Protein AF-A0A7W1HUR9-F1 (afdb_monomer_lite)

Structure (mmCIF, N/CA/C/O backbone):
data_AF-A0A7W1HUR9-F1
#
_entry.id   AF-A0A7W1HUR9-F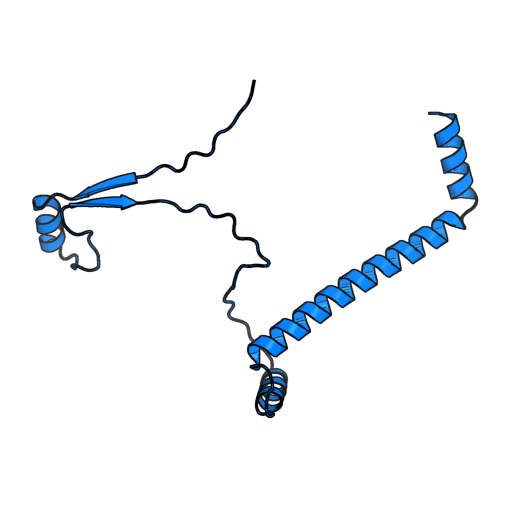1
#
loop_
_atom_site.group_PDB
_atom_site.id
_atom_site.type_symbol
_atom_site.label_atom_id
_atom_site.label_alt_id
_atom_site.label_comp_id
_atom_site.label_asym_id
_atom_site.label_entity_id
_atom_site.label_seq_id
_atom_site.pdbx_PDB_ins_code
_atom_site.Cartn_x
_atom_site.Cartn_y
_atom_site.Cartn_z
_atom_site.occupancy
_atom_site.B_iso_or_equiv
_atom_site.auth_seq_id
_atom_site.auth_comp_id
_atom_site.auth_asym_id
_atom_site.auth_atom_id
_atom_site.pdbx_PDB_model_num
ATOM 1 N N . MET A 1 1 ? 3.083 41.130 16.080 1.00 34.81 1 MET A N 1
ATOM 2 C CA . MET A 1 1 ? 2.073 40.491 15.217 1.00 34.81 1 MET A CA 1
ATOM 3 C C . MET A 1 1 ? 2.795 39.738 14.123 1.00 34.81 1 MET A C 1
ATOM 5 O O . MET A 1 1 ? 3.613 40.322 13.426 1.00 34.81 1 MET A O 1
ATOM 9 N N . ASP A 1 2 ? 2.517 38.444 14.055 1.00 40.12 2 ASP A N 1
ATOM 10 C CA . ASP A 1 2 ? 2.977 37.499 13.048 1.00 40.12 2 ASP A CA 1
ATOM 11 C C . ASP A 1 2 ? 2.634 37.921 11.615 1.00 40.12 2 ASP A C 1
ATOM 13 O O . ASP A 1 2 ? 1.552 38.456 11.363 1.00 40.12 2 ASP A O 1
ATOM 17 N N . LYS A 1 3 ? 3.488 37.530 10.662 1.00 39.31 3 LYS A N 1
ATOM 18 C CA . LYS A 1 3 ? 3.191 36.408 9.751 1.00 39.31 3 LYS A CA 1
ATOM 19 C C . L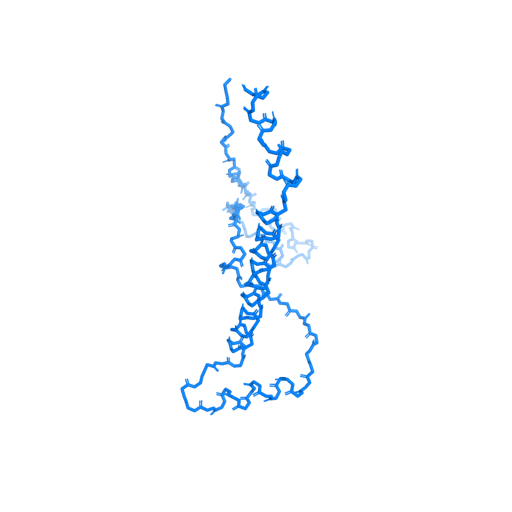YS A 1 3 ? 4.404 36.083 8.877 1.00 39.31 3 LYS A C 1
ATOM 21 O O . LYS A 1 3 ? 4.747 36.785 7.937 1.00 39.31 3 LYS A O 1
ATOM 26 N N . ASN A 1 4 ? 5.005 34.951 9.222 1.00 44.91 4 ASN A N 1
ATOM 27 C CA . ASN A 1 4 ? 5.910 34.124 8.436 1.00 44.91 4 ASN A CA 1
ATOM 28 C C . ASN A 1 4 ? 5.398 33.924 6.990 1.00 44.91 4 ASN A C 1
ATOM 30 O O . ASN A 1 4 ? 4.495 33.117 6.752 1.00 44.91 4 ASN A O 1
ATOM 34 N N . THR A 1 5 ? 5.973 34.644 6.025 1.00 38.94 5 THR A N 1
ATOM 35 C CA . THR A 1 5 ? 5.784 34.405 4.587 1.00 38.94 5 THR A CA 1
ATOM 36 C C . THR A 1 5 ? 6.975 33.631 4.030 1.00 38.94 5 THR A C 1
ATOM 38 O O . THR A 1 5 ? 8.103 34.111 3.999 1.00 38.94 5 THR A O 1
ATOM 41 N N . LYS A 1 6 ? 6.689 32.396 3.613 1.00 45.03 6 LYS A N 1
ATOM 42 C CA . LYS A 1 6 ? 7.607 31.393 3.062 1.00 45.03 6 LYS A CA 1
ATOM 43 C C . LYS A 1 6 ? 8.438 31.952 1.900 1.00 45.03 6 LYS A C 1
ATOM 45 O O . LYS A 1 6 ? 7.896 32.202 0.828 1.00 45.03 6 LYS A O 1
ATOM 50 N N . ASN A 1 7 ? 9.743 32.080 2.117 1.00 43.62 7 ASN A N 1
ATOM 51 C CA . ASN A 1 7 ? 10.708 32.564 1.135 1.00 43.62 7 ASN A CA 1
ATOM 52 C C . ASN A 1 7 ? 11.067 31.449 0.130 1.00 43.62 7 ASN A C 1
ATOM 54 O O . ASN A 1 7 ? 11.726 30.472 0.489 1.00 43.62 7 ASN A O 1
ATOM 58 N N . SER A 1 8 ? 10.609 31.549 -1.119 1.00 53.12 8 SER A N 1
ATOM 59 C CA . SER A 1 8 ? 11.170 30.779 -2.235 1.00 53.12 8 SER A CA 1
ATOM 60 C C . SER A 1 8 ? 12.357 31.560 -2.794 1.00 53.12 8 SER A C 1
ATOM 62 O O . SER A 1 8 ? 12.192 32.341 -3.725 1.00 53.12 8 SER A O 1
ATOM 64 N N . GLU A 1 9 ? 13.533 31.396 -2.191 1.00 59.44 9 GLU A N 1
ATOM 65 C CA . GLU A 1 9 ? 14.752 32.080 -2.634 1.00 59.44 9 GLU A CA 1
ATOM 66 C C . GLU A 1 9 ? 15.151 31.573 -4.027 1.00 59.44 9 GLU A C 1
ATOM 68 O O . GLU A 1 9 ? 15.645 30.452 -4.183 1.00 59.44 9 GLU A O 1
ATOM 73 N N . GLU A 1 10 ? 14.889 32.378 -5.055 1.00 62.53 10 GLU A N 1
ATOM 74 C CA . GLU A 1 10 ? 15.488 32.196 -6.374 1.00 62.53 10 GLU A CA 1
ATOM 75 C C . GLU A 1 10 ? 16.990 32.463 -6.245 1.00 62.53 10 GLU A C 1
ATOM 77 O O . GLU A 1 10 ? 17.398 33.511 -5.746 1.00 62.53 10 GLU A O 1
ATOM 82 N N . ARG A 1 11 ? 17.822 31.504 -6.659 1.00 64.81 11 ARG A N 1
ATOM 83 C CA . ARG A 1 11 ? 19.270 31.715 -6.755 1.00 64.81 11 ARG A CA 1
ATOM 84 C C . ARG A 1 11 ? 19.622 31.915 -8.218 1.00 64.81 11 ARG A C 1
ATOM 86 O O . ARG A 1 11 ? 19.390 31.018 -9.027 1.00 64.81 11 ARG A O 1
ATOM 93 N N . ILE A 1 12 ? 20.141 33.092 -8.534 1.00 74.31 12 ILE A N 1
ATOM 94 C CA . ILE A 1 12 ? 20.635 33.442 -9.863 1.00 74.31 12 ILE A CA 1
ATOM 95 C C . ILE A 1 12 ? 22.136 33.153 -9.863 1.00 74.31 12 ILE A C 1
ATOM 97 O O . ILE A 1 12 ? 22.853 33.660 -9.003 1.00 74.31 12 ILE A O 1
ATOM 101 N N . LEU A 1 13 ? 22.586 32.309 -10.787 1.00 78.94 13 LEU A N 1
ATOM 102 C CA . LEU A 1 13 ? 23.998 32.071 -11.066 1.00 78.94 13 LEU A CA 1
ATOM 103 C C . LEU A 1 13 ? 24.287 32.620 -12.457 1.00 78.94 13 LEU A C 1
ATOM 105 O O . LEU A 1 13 ? 23.710 32.152 -13.436 1.00 78.94 13 LEU A O 1
ATOM 109 N N . GLU A 1 14 ? 25.157 33.610 -12.539 1.00 80.75 14 GLU A N 1
ATOM 110 C CA . GLU A 1 14 ? 25.710 34.065 -13.807 1.00 80.75 14 GLU A CA 1
ATOM 111 C C . GLU A 1 14 ? 27.018 33.317 -14.037 1.00 80.75 14 GLU A C 1
ATOM 113 O O . GLU A 1 14 ? 27.876 33.311 -13.159 1.00 80.75 14 GLU A O 1
ATOM 118 N N . VAL A 1 15 ? 27.126 32.633 -15.176 1.00 83.69 15 VAL A N 1
ATOM 119 C CA . VAL A 1 15 ? 28.367 31.979 -15.601 1.00 83.69 15 VAL A CA 1
ATOM 120 C C . VAL A 1 15 ? 28.924 32.765 -16.772 1.00 83.69 15 VAL A C 1
ATOM 122 O O . VAL A 1 15 ? 28.270 32.886 -17.813 1.00 83.69 15 VAL A O 1
ATOM 125 N N . THR A 1 16 ? 30.122 33.308 -16.600 1.00 85.75 16 THR A N 1
ATOM 126 C CA . THR A 1 16 ? 30.822 34.036 -17.659 1.00 85.75 16 THR A CA 1
ATOM 127 C C . THR A 1 16 ? 31.506 33.072 -18.633 1.00 85.75 16 THR A C 1
ATOM 129 O O . THR A 1 16 ? 31.745 31.904 -18.324 1.00 85.75 16 THR A O 1
ATOM 132 N N . GLN A 1 17 ? 31.825 33.556 -19.838 1.00 85.38 17 GLN A N 1
ATOM 133 C CA . GLN A 1 17 ? 32.539 32.753 -20.838 1.00 85.38 17 GLN A CA 1
ATOM 134 C C . GLN A 1 17 ? 33.940 32.348 -20.349 1.00 85.38 17 GLN A C 1
ATOM 136 O O . GLN A 1 17 ? 34.362 31.218 -20.564 1.00 85.38 17 GLN A O 1
ATOM 141 N N . GLU A 1 18 ? 34.623 33.246 -19.638 1.00 85.38 18 GLU A N 1
ATOM 142 C CA . GLU A 1 18 ? 35.965 33.009 -19.094 1.00 85.38 18 GLU A CA 1
ATOM 143 C C . GLU A 1 18 ? 35.957 31.901 -18.031 1.00 85.38 18 GLU A C 1
ATOM 145 O O . GLU A 1 18 ? 36.787 30.997 -18.073 1.00 85.38 18 GLU A O 1
ATOM 150 N N . GLU A 1 19 ? 34.972 31.903 -17.127 1.00 80.62 19 GLU A N 1
ATOM 151 C CA . GLU A 1 19 ? 34.819 30.857 -16.106 1.00 80.62 19 GLU A CA 1
ATOM 152 C C . GLU A 1 19 ? 34.534 29.478 -16.714 1.00 80.62 19 GLU A C 1
ATOM 154 O O . GLU A 1 19 ? 35.010 28.463 -16.202 1.00 80.62 19 GLU A O 1
ATOM 159 N N . TYR A 1 20 ? 33.778 29.434 -17.813 1.00 85.38 20 TYR A N 1
ATOM 160 C CA . TYR A 1 20 ? 33.503 28.200 -18.546 1.00 85.38 20 TYR A CA 1
ATOM 161 C C . TYR A 1 20 ? 34.764 27.662 -19.236 1.00 85.38 20 TYR A C 1
ATOM 163 O O . TYR A 1 20 ? 35.088 26.481 -19.093 1.00 85.38 20 TYR A O 1
ATOM 171 N N . ASP A 1 21 ? 35.522 28.527 -19.915 1.00 85.19 21 ASP A N 1
ATOM 172 C CA . ASP A 1 21 ? 36.752 28.141 -20.612 1.00 85.19 21 ASP A CA 1
ATOM 173 C C . ASP A 1 21 ? 37.847 27.702 -19.620 1.00 85.19 21 ASP A C 1
ATOM 175 O O . ASP A 1 21 ? 38.543 26.708 -19.847 1.00 85.19 21 ASP A O 1
ATOM 179 N N . GLU A 1 22 ? 37.959 28.371 -18.468 1.00 84.81 22 GLU A N 1
ATOM 180 C CA . GLU A 1 22 ? 38.836 27.947 -17.374 1.00 84.81 22 GLU A CA 1
ATOM 181 C C . GLU A 1 22 ? 38.443 26.586 -16.791 1.00 84.81 22 GLU A C 1
ATOM 183 O O . GLU A 1 22 ? 39.311 25.787 -16.427 1.00 84.81 22 GLU A O 1
ATOM 188 N N . ALA A 1 23 ? 37.145 26.316 -16.657 1.00 79.31 23 ALA A N 1
ATOM 189 C CA . ALA A 1 23 ? 36.655 25.051 -16.127 1.00 79.31 23 ALA A CA 1
ATOM 190 C C . ALA A 1 23 ? 36.921 23.897 -17.114 1.00 79.31 23 ALA A C 1
ATOM 192 O O . ALA A 1 23 ? 37.406 22.838 -16.705 1.00 79.31 23 ALA A O 1
ATOM 193 N N . MET A 1 24 ? 36.744 24.139 -18.416 1.00 84.12 24 MET A N 1
ATOM 194 C CA . MET A 1 24 ? 37.134 23.209 -19.481 1.00 84.12 24 MET A CA 1
ATOM 195 C C . MET A 1 24 ? 38.650 22.953 -19.489 1.00 84.12 24 MET A C 1
ATOM 197 O O . MET A 1 24 ? 39.087 21.806 -19.592 1.00 84.12 24 MET A O 1
ATOM 201 N N . ALA A 1 25 ? 39.474 23.992 -19.294 1.00 87.38 25 ALA A N 1
ATOM 202 C CA . ALA A 1 25 ? 40.930 23.852 -19.184 1.00 87.38 25 ALA A CA 1
ATOM 203 C C . ALA A 1 25 ? 41.366 23.053 -17.939 1.00 87.38 25 ALA A C 1
ATOM 205 O O . ALA A 1 25 ? 42.406 22.393 -17.957 1.00 87.38 25 ALA A O 1
ATOM 206 N N . LYS A 1 26 ? 40.556 23.063 -16.871 1.00 86.19 26 LYS A N 1
ATOM 207 C CA . LYS A 1 26 ? 40.744 22.243 -15.659 1.00 86.19 26 LYS A CA 1
ATOM 208 C C . LYS A 1 26 ? 40.298 20.782 -15.840 1.00 86.19 26 LYS A C 1
ATOM 210 O O . LYS A 1 26 ? 40.408 20.008 -14.891 1.00 86.19 26 LYS A O 1
ATOM 215 N N . GLY A 1 27 ? 39.832 20.393 -17.030 1.00 85.38 27 GLY A N 1
ATOM 216 C CA . GLY A 1 27 ? 39.474 19.012 -17.373 1.00 85.38 27 GLY A CA 1
ATOM 217 C C . GLY A 1 27 ? 38.054 18.600 -16.980 1.00 85.38 27 GLY A C 1
ATOM 218 O O . GLY A 1 27 ? 37.762 17.408 -16.938 1.00 85.38 27 GLY A O 1
ATOM 219 N N . TRP A 1 28 ? 37.186 19.563 -16.675 1.00 82.12 28 TRP A N 1
ATOM 220 C CA . TRP A 1 28 ? 35.759 19.321 -16.465 1.00 82.12 28 TRP A CA 1
ATOM 221 C C . TRP A 1 28 ? 35.064 19.187 -17.825 1.00 82.12 28 TRP A C 1
ATOM 223 O O . TRP A 1 28 ? 35.498 19.796 -18.804 1.00 82.12 28 TRP A O 1
ATOM 233 N N . THR A 1 29 ? 34.009 18.378 -17.907 1.00 83.75 29 THR A N 1
ATOM 234 C CA . THR A 1 29 ? 33.288 18.150 -19.169 1.00 83.75 29 THR A CA 1
ATOM 235 C C . THR A 1 29 ? 32.066 19.066 -19.305 1.00 83.75 29 THR A C 1
ATOM 237 O O . THR A 1 29 ? 31.613 19.647 -18.320 1.00 83.75 29 THR A O 1
ATOM 240 N N . ASP A 1 30 ? 31.504 19.192 -20.518 1.00 78.69 30 ASP A N 1
ATOM 241 C CA . ASP A 1 30 ? 30.303 20.021 -20.774 1.00 78.69 30 ASP A CA 1
ATOM 242 C C . ASP A 1 30 ? 29.083 19.576 -19.941 1.00 78.69 30 ASP A C 1
ATOM 244 O O . ASP A 1 30 ? 28.196 20.380 -19.670 1.00 78.69 30 ASP A O 1
ATOM 248 N N . ASP A 1 31 ? 29.052 18.315 -19.496 1.00 80.44 31 ASP A N 1
ATOM 249 C CA . ASP A 1 31 ? 27.996 17.782 -18.626 1.00 80.44 31 ASP A CA 1
ATOM 250 C C . ASP A 1 31 ? 28.195 18.164 -17.143 1.00 80.44 31 ASP A C 1
ATOM 252 O O . ASP A 1 31 ? 27.237 18.147 -16.365 1.00 80.44 31 ASP A O 1
ATOM 256 N N . ASP A 1 32 ? 29.417 18.540 -16.749 1.00 79.31 32 ASP A N 1
ATOM 257 C CA . ASP A 1 32 ? 29.784 18.872 -15.367 1.00 79.31 32 ASP A CA 1
ATOM 258 C C . ASP A 1 32 ? 29.676 20.376 -15.057 1.00 79.31 32 ASP A C 1
ATOM 260 O O . ASP A 1 32 ? 29.708 20.774 -13.888 1.00 79.31 32 ASP A O 1
ATOM 264 N N . ILE A 1 33 ? 29.557 21.226 -16.084 1.00 81.81 33 ILE A N 1
ATOM 265 C CA . ILE A 1 33 ? 29.586 22.687 -15.951 1.00 81.81 33 ILE A CA 1
ATOM 266 C C . ILE A 1 33 ? 28.312 23.301 -16.536 1.00 81.81 33 ILE A C 1
ATOM 268 O O . ILE A 1 33 ? 27.784 22.888 -17.564 1.00 81.81 33 ILE A O 1
ATOM 272 N N . SER A 1 34 ? 27.804 24.346 -15.882 1.00 83.62 34 SER A N 1
ATOM 273 C CA . SER A 1 34 ? 26.710 25.142 -16.441 1.00 83.62 34 SER A CA 1
ATOM 274 C C . SER A 1 34 ? 27.213 25.994 -17.607 1.00 83.62 34 SER A C 1
ATOM 276 O O . SER A 1 34 ? 28.230 26.670 -17.492 1.00 83.62 34 SER A O 1
ATOM 278 N N . LYS A 1 35 ? 26.484 25.990 -18.725 1.00 85.75 35 LYS A N 1
ATOM 279 C CA . LYS A 1 35 ? 26.849 26.768 -19.921 1.00 85.75 35 LYS A CA 1
ATOM 280 C C . LYS A 1 35 ? 26.904 28.270 -19.623 1.00 85.75 35 LYS A C 1
ATOM 282 O O . LYS A 1 35 ? 26.166 28.717 -18.747 1.00 85.75 35 LYS A O 1
ATOM 287 N N . PRO A 1 36 ? 27.697 29.061 -20.358 1.00 87.94 36 PRO A N 1
ATOM 288 C CA . PRO A 1 36 ? 27.726 30.509 -20.184 1.00 87.94 36 PRO A CA 1
ATOM 289 C C . PRO A 1 36 ? 26.318 31.114 -20.276 1.00 87.94 36 PRO A C 1
ATOM 291 O O . PRO A 1 36 ? 25.530 30.753 -21.156 1.00 87.94 36 PRO A O 1
ATOM 294 N N . GLY A 1 37 ? 25.990 32.016 -19.351 1.00 85.56 37 GLY A N 1
ATOM 295 C CA . GLY A 1 37 ? 24.682 32.666 -19.254 1.00 85.56 37 GLY A CA 1
ATOM 296 C C . GLY A 1 37 ? 24.073 32.661 -17.849 1.00 85.56 37 GLY A C 1
ATOM 297 O O . GLY A 1 37 ? 24.655 32.167 -16.883 1.00 85.56 37 GLY A O 1
ATOM 298 N N . MET A 1 38 ? 22.876 33.247 -17.733 1.00 79.75 38 MET A N 1
ATOM 299 C CA . MET A 1 38 ? 22.146 33.350 -16.465 1.00 79.75 38 MET A CA 1
ATOM 300 C C . MET A 1 38 ? 21.305 32.097 -16.196 1.00 79.75 38 MET A C 1
ATOM 302 O O . MET A 1 38 ? 20.336 31.815 -16.904 1.00 79.75 38 MET A O 1
ATOM 306 N N . HIS A 1 39 ? 21.616 31.396 -15.109 1.00 79.81 39 HIS A N 1
ATOM 307 C CA . HIS A 1 39 ? 20.875 30.234 -14.627 1.00 79.81 39 HIS A CA 1
ATOM 308 C C . HIS A 1 39 ? 20.036 30.599 -13.413 1.00 79.81 39 HIS A C 1
ATOM 310 O O . HIS A 1 39 ? 20.546 31.037 -12.382 1.00 79.81 39 HIS A O 1
ATOM 316 N N . ILE A 1 40 ? 18.727 30.388 -13.523 1.00 77.44 40 ILE A N 1
ATOM 317 C CA . ILE A 1 40 ? 17.789 30.624 -12.425 1.00 77.44 40 ILE A CA 1
ATOM 318 C C . ILE A 1 40 ? 17.454 29.282 -11.777 1.00 77.44 40 ILE A C 1
ATOM 320 O O . ILE A 1 40 ? 16.711 28.466 -12.328 1.00 77.44 40 ILE A O 1
ATOM 324 N N . PHE A 1 41 ? 17.955 29.070 -10.562 1.00 71.69 41 PHE A N 1
ATOM 325 C CA . PHE A 1 41 ? 17.668 27.880 -9.774 1.00 71.69 41 PHE A CA 1
ATOM 326 C C . PHE A 1 41 ? 16.507 28.141 -8.818 1.00 71.69 41 PHE A C 1
ATOM 328 O O . PHE A 1 41 ? 16.586 28.958 -7.898 1.00 71.69 41 PHE A O 1
ATOM 335 N N . ARG A 1 42 ? 15.416 27.392 -9.005 1.00 70.38 42 ARG A N 1
ATOM 336 C CA . ARG A 1 42 ? 14.246 27.423 -8.120 1.00 70.38 42 ARG A CA 1
ATOM 337 C C . ARG A 1 42 ? 14.200 26.165 -7.264 1.00 70.38 42 ARG A C 1
ATOM 339 O O . ARG A 1 42 ? 13.889 25.081 -7.760 1.00 70.38 42 ARG A O 1
ATOM 346 N N . ARG A 1 43 ? 14.415 26.301 -5.952 1.00 58.97 43 ARG A N 1
ATOM 347 C CA . ARG A 1 43 ? 14.106 25.215 -5.009 1.00 58.97 43 ARG A CA 1
ATOM 348 C C . ARG A 1 43 ? 12.591 25.072 -4.886 1.00 58.97 43 ARG A C 1
ATOM 350 O O . ARG A 1 43 ? 11.932 25.846 -4.200 1.00 58.97 43 ARG A O 1
ATOM 357 N N . ARG A 1 44 ? 12.018 24.052 -5.527 1.00 58.09 44 ARG A N 1
ATOM 358 C CA . ARG A 1 44 ? 10.623 23.665 -5.280 1.00 58.09 44 ARG A CA 1
ATOM 359 C C . ARG A 1 44 ? 10.545 22.838 -3.999 1.00 58.09 44 ARG A C 1
ATOM 361 O O . ARG A 1 44 ? 10.583 21.615 -4.046 1.00 58.09 44 ARG A O 1
ATOM 368 N N . THR A 1 45 ? 10.369 23.489 -2.855 1.00 56.06 45 THR A N 1
ATOM 369 C CA . THR A 1 45 ? 9.941 22.824 -1.613 1.00 56.06 45 THR A CA 1
ATOM 370 C C . THR A 1 45 ? 8.445 22.499 -1.686 1.00 56.06 45 THR A C 1
ATOM 372 O O . THR A 1 45 ? 7.620 23.025 -0.941 1.00 56.06 45 THR A O 1
ATOM 375 N N . ARG A 1 46 ? 8.041 21.636 -2.627 1.00 60.06 46 ARG A N 1
ATOM 376 C CA . ARG A 1 46 ? 6.680 21.089 -2.597 1.00 60.06 46 ARG A CA 1
ATOM 377 C C . ARG A 1 46 ? 6.600 20.130 -1.415 1.00 60.06 46 ARG A C 1
ATOM 379 O O . ARG A 1 46 ? 7.337 19.152 -1.374 1.00 60.06 46 ARG A O 1
ATOM 386 N N . LYS A 1 47 ? 5.707 20.404 -0.458 1.00 59.94 47 LYS A N 1
ATOM 387 C CA . LYS A 1 47 ? 5.287 19.390 0.516 1.00 59.94 47 LYS A CA 1
ATOM 388 C C . LYS A 1 47 ? 4.678 18.241 -0.281 1.00 59.94 47 LYS A C 1
ATOM 390 O O . LYS A 1 47 ? 3.622 18.406 -0.884 1.00 59.94 47 LYS A O 1
ATOM 395 N N . ILE A 1 48 ? 5.386 17.124 -0.344 1.00 62.38 48 ILE A N 1
ATOM 396 C CA . ILE A 1 48 ? 4.916 15.919 -1.014 1.00 62.38 48 ILE A CA 1
ATOM 397 C C . ILE A 1 48 ? 3.838 15.311 -0.113 1.00 62.38 48 ILE A C 1
ATOM 399 O O . ILE A 1 48 ? 4.131 14.955 1.026 1.00 62.38 48 ILE A O 1
ATOM 403 N N . ASN A 1 49 ? 2.596 15.223 -0.592 1.00 71.94 49 ASN A N 1
ATOM 404 C CA . ASN A 1 49 ? 1.572 14.428 0.077 1.00 71.94 49 ASN A CA 1
ATOM 405 C C . ASN A 1 49 ? 1.965 12.946 -0.076 1.00 71.94 49 ASN A C 1
ATOM 407 O O . ASN A 1 49 ? 2.030 12.476 -1.214 1.00 71.94 49 ASN A O 1
ATOM 411 N N . PRO A 1 50 ? 2.225 12.190 1.008 1.00 68.56 50 PRO A N 1
ATOM 412 C CA . PRO A 1 50 ? 2.630 10.787 0.909 1.00 68.56 50 PRO A CA 1
ATOM 413 C C . PRO A 1 50 ? 1.628 9.920 0.137 1.00 68.56 50 PRO A C 1
ATOM 415 O O . PRO A 1 50 ? 2.026 8.947 -0.493 1.00 68.56 50 PRO A O 1
ATOM 418 N N . ARG A 1 51 ? 0.338 10.296 0.125 1.00 67.81 51 ARG A N 1
ATOM 419 C CA . ARG A 1 51 ? -0.705 9.598 -0.647 1.00 67.81 51 ARG A CA 1
ATOM 420 C C . ARG A 1 51 ? -0.622 9.835 -2.158 1.00 67.81 51 ARG A C 1
ATOM 422 O O . ARG A 1 51 ? -1.126 9.020 -2.923 1.00 67.81 51 ARG A O 1
ATOM 429 N N . GLU A 1 52 ? 0.015 10.920 -2.587 1.00 70.06 52 GLU A N 1
ATOM 430 C CA . GLU A 1 52 ? 0.176 11.298 -4.001 1.00 70.06 52 GLU A CA 1
ATOM 431 C C . GLU A 1 52 ? 1.597 11.013 -4.515 1.00 70.06 52 GLU A C 1
ATOM 433 O O . GLU A 1 52 ? 1.876 11.102 -5.712 1.00 70.06 52 GLU A O 1
ATOM 438 N N . ALA A 1 53 ? 2.509 10.654 -3.611 1.00 76.75 53 ALA A N 1
ATOM 439 C CA . ALA A 1 53 ? 3.898 10.376 -3.917 1.00 76.75 53 ALA A CA 1
ATOM 440 C C . ALA A 1 53 ? 4.069 8.955 -4.456 1.00 76.75 53 ALA A C 1
ATOM 442 O O . ALA A 1 53 ? 3.823 7.972 -3.756 1.00 76.75 53 ALA A O 1
ATOM 443 N N . LYS A 1 54 ? 4.582 8.824 -5.681 1.00 76.94 54 LYS A N 1
ATOM 444 C CA . LYS A 1 54 ? 5.147 7.547 -6.129 1.00 76.94 54 LYS A CA 1
ATOM 445 C C . LYS A 1 54 ? 6.543 7.400 -5.530 1.00 76.94 54 LYS A C 1
ATOM 447 O O . LYS A 1 54 ? 7.475 8.067 -5.969 1.00 76.94 54 LYS A O 1
ATOM 452 N N . ILE A 1 55 ? 6.674 6.534 -4.531 1.00 82.38 55 ILE A N 1
ATOM 453 C CA . ILE A 1 55 ? 7.951 6.212 -3.889 1.00 82.38 55 ILE A CA 1
ATOM 454 C C . ILE A 1 55 ? 8.494 4.926 -4.520 1.00 82.38 55 ILE A C 1
ATOM 456 O O . ILE A 1 55 ? 7.789 3.920 -4.588 1.00 82.38 55 ILE A O 1
ATOM 460 N N . LYS A 1 56 ? 9.743 4.953 -4.996 1.00 86.56 56 LYS A N 1
ATOM 461 C CA . LYS A 1 56 ? 10.463 3.752 -5.437 1.00 86.56 56 LYS A CA 1
ATOM 462 C C . LYS A 1 56 ? 11.213 3.181 -4.238 1.00 86.56 56 LYS A C 1
ATOM 464 O O . LYS A 1 56 ? 12.073 3.864 -3.690 1.00 86.56 56 LYS A O 1
ATOM 469 N N . MET A 1 57 ? 10.910 1.943 -3.863 1.00 85.44 57 MET A N 1
ATOM 470 C CA . MET A 1 57 ? 11.702 1.183 -2.896 1.00 85.44 57 MET A CA 1
ATOM 471 C C . MET A 1 57 ? 12.276 -0.065 -3.567 1.00 85.44 57 MET A C 1
ATOM 473 O O . MET A 1 57 ? 11.657 -0.618 -4.476 1.00 85.44 57 MET A O 1
ATOM 477 N N . THR A 1 58 ? 13.438 -0.507 -3.098 1.00 92.50 58 THR A N 1
ATOM 478 C CA . THR A 1 58 ? 13.999 -1.818 -3.431 1.00 92.50 58 THR A CA 1
ATOM 479 C C . THR A 1 58 ? 13.859 -2.693 -2.195 1.00 92.50 58 THR A C 1
ATOM 481 O O . THR A 1 58 ? 14.385 -2.346 -1.142 1.00 92.50 58 THR A O 1
ATOM 484 N N . MET A 1 59 ? 13.135 -3.801 -2.315 1.00 90.88 59 MET A N 1
ATOM 485 C CA . MET A 1 59 ? 12.938 -4.776 -1.242 1.00 90.88 59 MET A CA 1
ATOM 486 C C . MET A 1 59 ? 12.973 -6.190 -1.820 1.00 90.88 59 MET A C 1
ATOM 488 O O . MET A 1 59 ? 12.700 -6.377 -3.008 1.00 90.88 59 MET A O 1
ATOM 492 N N . PHE A 1 60 ? 13.286 -7.175 -0.983 1.00 94.50 60 PHE A N 1
ATOM 493 C CA . PHE A 1 60 ? 13.113 -8.581 -1.335 1.00 94.50 60 PHE A CA 1
ATOM 494 C C . PHE A 1 60 ? 11.662 -8.996 -1.080 1.00 94.50 60 PHE A C 1
ATOM 496 O O . PHE A 1 60 ? 11.072 -8.616 -0.070 1.00 94.50 60 PHE A O 1
ATOM 503 N N . ILE A 1 61 ? 11.094 -9.742 -2.023 1.00 93.00 61 ILE A N 1
ATOM 504 C CA . ILE A 1 61 ? 9.770 -10.362 -1.939 1.00 93.00 61 ILE A CA 1
ATOM 505 C C . ILE A 1 61 ? 9.963 -11.821 -2.340 1.00 93.00 61 ILE A C 1
ATOM 507 O O . ILE A 1 61 ? 10.741 -12.098 -3.259 1.00 93.00 61 ILE A O 1
ATOM 511 N N . ASP A 1 62 ? 9.261 -12.728 -1.667 1.00 96.81 62 ASP A N 1
ATOM 512 C CA . ASP A 1 62 ? 9.337 -14.151 -1.972 1.00 96.81 62 ASP A CA 1
ATOM 513 C C . ASP A 1 62 ? 8.870 -14.446 -3.407 1.00 96.81 62 ASP A C 1
ATOM 515 O O . ASP A 1 62 ? 7.998 -13.778 -3.981 1.00 96.81 62 ASP A O 1
ATOM 519 N N . GLY A 1 63 ? 9.518 -15.433 -4.030 1.00 96.44 63 GLY A N 1
ATOM 520 C CA . GLY A 1 63 ? 9.323 -15.736 -5.448 1.00 96.44 63 GLY A CA 1
ATOM 521 C C . GLY A 1 63 ? 7.914 -16.233 -5.774 1.00 96.44 63 GLY A C 1
ATOM 522 O O . GLY A 1 63 ? 7.389 -15.922 -6.843 1.00 96.44 63 GLY A O 1
ATOM 523 N N . ASP A 1 64 ? 7.287 -16.951 -4.847 1.00 97.62 64 ASP A N 1
ATOM 524 C CA . ASP A 1 64 ? 5.917 -17.454 -4.944 1.00 97.62 64 ASP A CA 1
ATOM 525 C C . ASP A 1 64 ? 4.882 -16.319 -4.902 1.00 97.62 64 ASP A C 1
ATOM 527 O O . ASP A 1 64 ? 3.970 -16.290 -5.730 1.00 97.62 64 ASP A O 1
ATOM 531 N N . ILE A 1 65 ? 5.067 -15.326 -4.028 1.00 95.75 65 ILE A N 1
ATOM 532 C CA . ILE A 1 65 ? 4.244 -14.114 -3.972 1.00 95.75 65 ILE A CA 1
ATOM 533 C C . ILE A 1 65 ? 4.342 -13.371 -5.307 1.00 95.75 65 ILE A C 1
ATOM 535 O O . ILE A 1 65 ? 3.326 -13.013 -5.908 1.00 95.75 65 ILE A O 1
ATOM 539 N N . LEU A 1 66 ? 5.562 -13.164 -5.814 1.00 94.88 66 LEU A N 1
ATOM 540 C CA . LEU A 1 66 ? 5.755 -12.501 -7.103 1.00 94.88 66 LEU A CA 1
ATOM 541 C C . LEU A 1 66 ? 5.108 -13.293 -8.250 1.00 94.88 66 LEU A C 1
ATOM 543 O O . LEU A 1 66 ? 4.488 -12.696 -9.134 1.00 94.88 66 LEU A O 1
ATOM 547 N N . GLN A 1 67 ? 5.238 -14.620 -8.243 1.00 96.94 67 GLN A N 1
ATOM 548 C CA . GLN A 1 67 ? 4.637 -15.497 -9.244 1.00 96.94 67 GLN A CA 1
ATOM 549 C C . GLN A 1 67 ? 3.106 -15.438 -9.205 1.00 96.94 67 GLN A C 1
ATOM 551 O O . GLN A 1 67 ? 2.486 -15.322 -10.263 1.00 96.94 67 GLN A O 1
ATOM 556 N N . HIS A 1 68 ? 2.505 -15.437 -8.014 1.00 96.88 68 HIS A N 1
ATOM 557 C CA . HIS A 1 68 ? 1.061 -15.322 -7.823 1.00 96.88 68 HIS A CA 1
ATOM 558 C C . HIS A 1 68 ? 0.495 -14.065 -8.502 1.00 96.88 68 HIS A C 1
ATOM 560 O O . HIS A 1 68 ? -0.431 -14.148 -9.313 1.00 96.88 68 HIS A O 1
ATOM 566 N N . PHE A 1 69 ? 1.086 -12.894 -8.237 1.00 96.56 69 PHE A N 1
ATOM 567 C CA . PHE A 1 69 ? 0.610 -11.643 -8.835 1.00 96.56 69 PHE A CA 1
ATOM 568 C C . PHE A 1 69 ? 0.908 -11.533 -10.334 1.00 96.56 69 PHE A C 1
ATOM 570 O O . PHE A 1 69 ? 0.153 -10.876 -11.050 1.00 96.56 69 PHE A O 1
ATOM 577 N N . ARG A 1 70 ? 1.973 -12.177 -10.834 1.00 95.50 70 ARG A N 1
ATOM 578 C CA . ARG A 1 70 ? 2.234 -12.272 -12.281 1.00 95.50 70 ARG A CA 1
ATOM 579 C C . ARG A 1 70 ? 1.138 -13.065 -12.986 1.00 95.50 70 ARG A C 1
ATOM 581 O O . ARG A 1 70 ? 0.515 -12.529 -13.891 1.00 95.50 70 ARG A O 1
ATOM 588 N N . GLN A 1 71 ? 0.827 -14.263 -12.495 1.00 96.25 71 GLN A N 1
ATOM 589 C CA . GLN A 1 71 ? -0.232 -15.106 -13.061 1.00 96.25 71 GLN A CA 1
ATO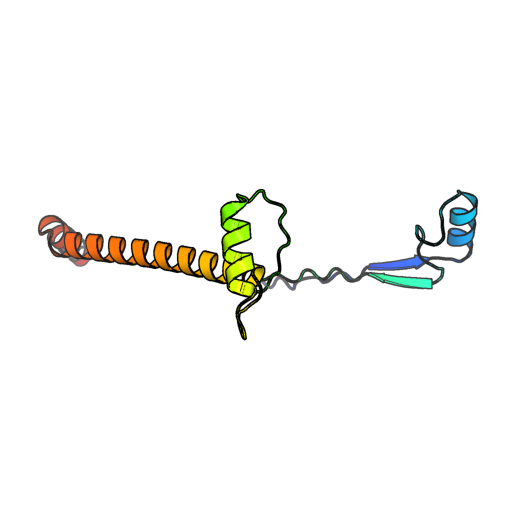M 590 C C . GLN A 1 71 ? -1.597 -14.409 -13.036 1.00 96.25 71 GLN A C 1
ATOM 592 O O . GLN A 1 71 ? -2.346 -14.459 -14.007 1.00 96.25 71 GLN A O 1
ATOM 597 N N . ARG A 1 72 ? -1.917 -13.702 -11.943 1.00 94.62 72 ARG A N 1
ATOM 598 C CA . ARG A 1 72 ? -3.155 -12.917 -11.845 1.00 94.62 72 ARG A CA 1
ATOM 599 C C . ARG A 1 72 ? -3.190 -11.759 -12.849 1.00 94.62 72 ARG A C 1
ATOM 601 O O . ARG A 1 72 ? -4.270 -11.391 -13.296 1.00 94.62 72 ARG A O 1
ATOM 608 N N . ALA A 1 73 ? -2.042 -11.172 -13.192 1.00 95.69 73 ALA A N 1
ATOM 609 C CA . ALA A 1 73 ? -1.935 -10.101 -14.185 1.00 95.69 73 ALA A CA 1
ATOM 610 C C . ALA A 1 73 ? -2.009 -10.593 -15.642 1.00 95.69 73 ALA A C 1
ATOM 612 O O . ALA A 1 73 ? -2.315 -9.789 -16.518 1.00 95.69 73 ALA A O 1
ATOM 613 N N . ASP A 1 74 ? -1.783 -11.885 -15.897 1.00 95.19 74 ASP A N 1
ATOM 614 C CA . ASP A 1 74 ? -1.899 -12.482 -17.237 1.00 95.19 74 ASP A CA 1
ATOM 615 C C . ASP A 1 74 ? -3.365 -12.672 -17.679 1.00 95.19 74 ASP A C 1
ATOM 617 O O . ASP A 1 74 ? -3.644 -12.935 -18.851 1.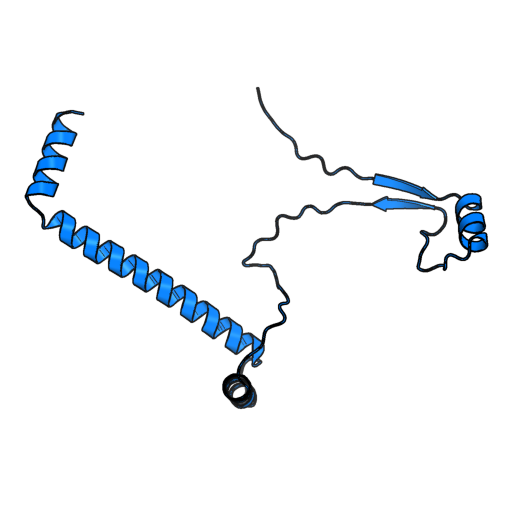00 95.19 74 ASP A O 1
ATOM 621 N N . ALA A 1 75 ? -4.327 -12.532 -16.760 1.00 93.19 75 ALA A N 1
ATOM 622 C CA . ALA A 1 75 ? -5.743 -12.639 -17.081 1.00 93.19 75 ALA A CA 1
ATOM 623 C C . ALA A 1 75 ? -6.240 -11.441 -17.925 1.00 93.19 75 ALA A C 1
ATOM 625 O O . ALA A 1 75 ? -5.815 -10.300 -17.711 1.00 93.19 75 ALA A O 1
ATOM 626 N N . PRO A 1 76 ? -7.194 -11.651 -18.855 1.00 92.50 76 PRO A N 1
ATOM 627 C CA . PRO A 1 76 ? -7.777 -10.562 -19.634 1.00 92.50 76 PRO A CA 1
ATOM 628 C C . PRO A 1 76 ? -8.381 -9.481 -18.731 1.00 92.50 76 PRO A C 1
ATOM 630 O O . PRO A 1 76 ? -9.126 -9.786 -17.801 1.00 92.50 76 PRO A O 1
ATOM 633 N N . ASN A 1 77 ? -8.089 -8.213 -19.030 1.00 92.62 77 ASN A N 1
ATOM 634 C CA . ASN A 1 77 ? -8.530 -7.041 -18.257 1.00 92.62 77 ASN A CA 1
ATOM 635 C C . ASN A 1 77 ? -8.022 -6.982 -16.800 1.00 92.62 77 ASN A C 1
ATOM 637 O O . ASN A 1 77 ? -8.533 -6.186 -16.010 1.00 92.62 77 ASN A O 1
ATOM 641 N N . ALA A 1 78 ? -7.019 -7.781 -16.425 1.00 93.12 78 ALA A N 1
ATOM 642 C CA . ALA A 1 78 ? -6.404 -7.679 -15.110 1.00 93.12 78 ALA A CA 1
ATOM 643 C C . ALA A 1 78 ? -5.496 -6.446 -14.995 1.00 93.12 78 ALA A C 1
ATOM 645 O O . ALA A 1 78 ? -4.853 -6.006 -15.949 1.00 93.12 78 ALA A O 1
ATOM 646 N N . ALA A 1 79 ? -5.418 -5.883 -13.789 1.00 93.62 79 ALA A N 1
ATOM 647 C CA . ALA A 1 79 ? -4.461 -4.821 -13.497 1.00 93.62 79 ALA A CA 1
ATOM 648 C C . ALA A 1 79 ? -3.016 -5.369 -13.517 1.00 93.62 79 ALA A C 1
ATOM 650 O O . ALA A 1 79 ? -2.810 -6.539 -13.208 1.00 93.62 79 ALA A O 1
ATOM 651 N N . PRO A 1 80 ? -1.984 -4.548 -13.780 1.00 95.38 80 PRO A N 1
ATOM 652 C CA . PRO A 1 80 ? -0.590 -4.984 -13.664 1.00 95.38 80 PRO A CA 1
ATOM 653 C C . PRO A 1 80 ? -0.242 -5.482 -12.253 1.00 95.38 80 PRO A C 1
ATOM 655 O O . PRO A 1 80 ? -0.741 -4.928 -11.270 1.00 95.38 80 PRO A O 1
ATOM 658 N N . TYR A 1 81 ? 0.672 -6.455 -12.132 1.00 94.38 81 TYR A N 1
ATOM 659 C CA . TYR A 1 81 ? 1.029 -7.082 -10.846 1.00 94.38 81 TYR A CA 1
ATOM 660 C C . TYR A 1 81 ? 1.423 -6.061 -9.761 1.00 94.38 81 TYR A C 1
ATOM 662 O O . TYR A 1 81 ? 1.026 -6.191 -8.608 1.00 94.38 81 TYR A O 1
ATOM 670 N N . GLN A 1 82 ? 2.132 -4.984 -10.124 1.00 91.31 82 GLN A N 1
ATOM 671 C CA . GLN A 1 82 ? 2.493 -3.914 -9.186 1.00 91.31 82 GLN A CA 1
ATOM 672 C C . GLN A 1 82 ? 1.257 -3.176 -8.646 1.00 91.31 82 GLN A C 1
ATOM 674 O O . GLN A 1 82 ? 1.196 -2.840 -7.464 1.00 91.31 82 GLN A O 1
ATOM 679 N N . THR A 1 83 ? 0.270 -2.905 -9.503 1.00 93.94 83 THR A N 1
ATOM 680 C CA . THR A 1 83 ? -0.987 -2.263 -9.101 1.00 93.94 83 THR A CA 1
ATOM 681 C C . THR A 1 83 ? -1.761 -3.160 -8.147 1.00 93.94 83 THR A C 1
ATOM 683 O O . THR A 1 83 ? -2.260 -2.662 -7.141 1.00 93.94 83 THR A O 1
ATOM 686 N N . GLN A 1 84 ? -1.798 -4.466 -8.425 1.00 95.31 84 GLN A N 1
ATOM 687 C CA . GLN A 1 84 ? -2.443 -5.449 -7.557 1.00 95.31 84 GLN A CA 1
ATOM 688 C C . GLN A 1 84 ? -1.773 -5.501 -6.178 1.00 95.31 84 GLN A C 1
ATOM 690 O O . GLN A 1 84 ? -2.456 -5.335 -5.175 1.00 95.31 84 GLN A O 1
ATOM 695 N N . ILE A 1 85 ? -0.440 -5.610 -6.115 1.00 94.50 85 ILE A N 1
ATOM 696 C CA . ILE A 1 85 ? 0.312 -5.586 -4.846 1.00 94.50 85 ILE A CA 1
ATOM 697 C C . ILE A 1 85 ? -0.016 -4.317 -4.049 1.00 94.50 85 ILE A C 1
ATOM 699 O O . ILE A 1 85 ? -0.336 -4.382 -2.866 1.00 94.50 85 ILE A O 1
ATOM 703 N N . ASN A 1 86 ? -0.009 -3.152 -4.701 1.00 93.00 86 ASN A N 1
ATOM 704 C CA . ASN A 1 86 ? -0.347 -1.896 -4.034 1.00 93.00 86 ASN A CA 1
ATOM 705 C C . ASN A 1 86 ? -1.801 -1.853 -3.532 1.00 93.00 86 ASN A C 1
ATOM 707 O O . ASN A 1 86 ? -2.079 -1.171 -2.549 1.00 93.00 86 ASN A O 1
ATOM 711 N N . GLN A 1 87 ? -2.745 -2.503 -4.216 1.00 94.69 87 GLN A N 1
ATOM 712 C CA . GLN A 1 87 ? -4.137 -2.601 -3.763 1.00 94.69 87 GLN A CA 1
ATOM 713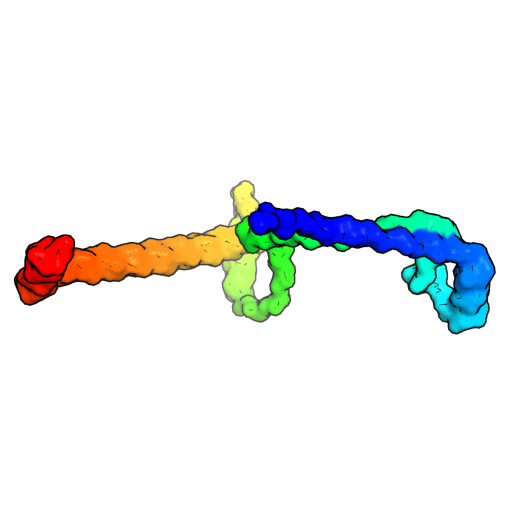 C C . GLN A 1 87 ? -4.253 -3.499 -2.530 1.00 94.69 87 GLN A C 1
ATOM 715 O O . GLN A 1 87 ? -4.875 -3.089 -1.556 1.00 94.69 87 GLN A O 1
ATOM 720 N N . GLU A 1 88 ? -3.595 -4.658 -2.532 1.00 95.38 88 GLU A N 1
ATOM 721 C CA . GLU A 1 88 ? -3.597 -5.579 -1.388 1.00 95.38 88 GLU A CA 1
ATOM 722 C C . GLU A 1 88 ? -2.955 -4.946 -0.146 1.00 95.38 88 GLU A C 1
ATOM 724 O O . GLU A 1 88 ? -3.491 -5.055 0.956 1.00 95.38 88 GLU A O 1
ATOM 729 N N . LEU A 1 89 ? -1.851 -4.207 -0.319 1.00 93.62 89 LEU A N 1
ATOM 730 C CA . LEU A 1 89 ? -1.209 -3.476 0.777 1.00 93.62 89 LEU A CA 1
ATOM 731 C C . LEU A 1 89 ? -2.120 -2.383 1.352 1.00 93.62 89 LEU A C 1
ATOM 733 O O . LEU A 1 89 ? -2.190 -2.225 2.568 1.00 93.62 89 LEU A O 1
ATOM 737 N N . ARG A 1 90 ? -2.868 -1.659 0.507 1.00 93.44 90 ARG A N 1
ATOM 738 C CA . ARG A 1 90 ? -3.870 -0.691 0.990 1.00 93.44 90 ARG A CA 1
ATOM 739 C C . ARG A 1 90 ? -4.998 -1.379 1.750 1.00 93.44 90 ARG A C 1
ATOM 741 O O . ARG A 1 90 ? -5.354 -0.926 2.829 1.00 93.44 90 ARG A O 1
ATOM 748 N N . ALA A 1 91 ? -5.507 -2.492 1.230 1.00 94.31 91 ALA A N 1
ATOM 749 C CA . ALA A 1 91 ? -6.549 -3.263 1.897 1.00 94.31 91 ALA A CA 1
ATOM 750 C C . ALA A 1 91 ? -6.068 -3.859 3.233 1.00 94.31 91 ALA A C 1
ATOM 752 O O . ALA A 1 91 ? -6.860 -4.025 4.157 1.00 94.31 91 ALA A O 1
ATOM 753 N N . ALA A 1 92 ? -4.784 -4.205 3.363 1.00 94.25 92 ALA A N 1
ATOM 754 C CA . ALA A 1 92 ? -4.193 -4.590 4.646 1.00 94.25 92 ALA A CA 1
ATOM 755 C C . ALA A 1 92 ? -4.205 -3.414 5.636 1.00 94.25 92 ALA A C 1
ATOM 757 O O . ALA A 1 92 ? -4.725 -3.562 6.736 1.00 94.25 92 ALA A O 1
ATOM 758 N N . MET A 1 93 ? -3.757 -2.229 5.207 1.00 92.06 93 MET A N 1
ATOM 759 C CA . MET A 1 93 ? -3.800 -1.022 6.042 1.00 92.06 93 MET A CA 1
ATOM 760 C C . MET A 1 93 ? -5.223 -0.670 6.501 1.00 92.06 93 MET A C 1
ATOM 762 O O . MET A 1 93 ? -5.428 -0.316 7.656 1.00 92.06 93 MET A O 1
ATOM 766 N N . GLU A 1 94 ? -6.215 -0.758 5.612 1.00 92.62 94 GLU A N 1
ATOM 767 C CA . GLU A 1 94 ? -7.617 -0.473 5.951 1.00 92.62 94 GLU A CA 1
ATOM 768 C C . GLU A 1 94 ? -8.190 -1.485 6.952 1.00 92.62 94 GLU A C 1
ATOM 770 O O . GLU A 1 94 ? -8.918 -1.097 7.865 1.00 92.62 94 GLU A O 1
ATOM 775 N N . ARG A 1 95 ? -7.829 -2.769 6.828 1.00 92.12 95 ARG A N 1
ATOM 776 C CA . ARG A 1 95 ? -8.219 -3.805 7.797 1.00 92.12 95 ARG A CA 1
ATOM 777 C C . ARG A 1 95 ? -7.624 -3.552 9.177 1.00 92.12 95 ARG A C 1
ATOM 779 O O . ARG A 1 95 ? -8.335 -3.715 10.165 1.00 92.12 95 ARG A O 1
ATOM 786 N N . ASP A 1 96 ? -6.363 -3.138 9.241 1.00 90.88 96 ASP A N 1
ATOM 787 C CA . ASP A 1 96 ? -5.699 -2.828 10.508 1.00 90.88 96 ASP A CA 1
ATOM 788 C C . ASP A 1 96 ? -6.367 -1.633 11.202 1.00 90.88 96 ASP A C 1
ATOM 790 O O . ASP A 1 96 ? -6.687 -1.708 12.388 1.00 90.88 96 ASP A O 1
ATOM 794 N N . LEU A 1 97 ? -6.679 -0.574 10.446 1.00 88.69 97 LEU A N 1
ATOM 795 C CA . LEU A 1 97 ? -7.410 0.590 10.958 1.00 88.69 97 LEU A CA 1
ATOM 796 C C . LEU A 1 97 ? -8.807 0.210 11.464 1.00 88.69 97 LEU A C 1
ATOM 798 O O . LEU A 1 97 ? -9.184 0.574 12.576 1.00 88.69 97 LEU A O 1
ATOM 802 N N . ALA A 1 98 ? -9.555 -0.581 10.692 1.00 86.44 98 ALA A N 1
ATOM 803 C CA . ALA A 1 98 ? -10.867 -1.059 11.116 1.00 86.44 98 ALA A CA 1
ATOM 804 C C . ALA A 1 98 ? -10.776 -1.938 12.377 1.00 86.44 98 ALA A C 1
ATOM 806 O O . ALA A 1 98 ? -11.642 -1.881 13.250 1.00 86.44 98 ALA A O 1
ATOM 807 N N . ALA A 1 99 ? -9.730 -2.757 12.515 1.00 86.56 99 ALA A N 1
ATOM 808 C CA . ALA A 1 99 ? -9.515 -3.560 13.714 1.00 86.56 99 ALA A CA 1
ATOM 809 C C . ALA A 1 99 ? -9.217 -2.693 14.951 1.00 86.56 99 ALA A C 1
ATOM 811 O O . ALA A 1 99 ? -9.641 -3.041 16.054 1.00 86.56 99 ALA A O 1
ATOM 812 N N . GLU A 1 100 ? -8.515 -1.570 14.793 1.00 85.62 100 GLU A N 1
ATOM 813 C CA . GLU A 1 100 ? -8.299 -0.600 15.872 1.00 85.62 100 GLU A CA 1
ATOM 814 C C . GLU A 1 100 ? -9.587 0.123 16.279 1.00 85.62 100 GLU A C 1
ATOM 816 O O . GLU A 1 100 ? -9.873 0.216 17.474 1.00 85.62 100 GLU A O 1
ATOM 821 N N . GLU A 1 101 ? -10.398 0.565 15.316 1.00 82.81 101 GLU A N 1
ATOM 822 C CA . GLU A 1 101 ? -11.705 1.182 15.588 1.00 82.81 101 GLU A CA 1
ATOM 823 C C . GLU A 1 101 ? -12.631 0.224 16.348 1.00 82.81 101 GLU A C 1
ATOM 825 O O . GLU A 1 101 ? -13.209 0.590 17.371 1.00 82.81 101 GLU A O 1
ATOM 830 N N . ASN A 1 102 ? -12.683 -1.045 15.937 1.00 83.81 102 ASN A N 1
ATOM 831 C CA . ASN A 1 102 ? -13.467 -2.058 16.642 1.00 83.81 102 ASN A CA 1
ATOM 832 C C . ASN A 1 102 ? -12.986 -2.274 18.090 1.00 83.81 102 ASN A C 1
ATOM 834 O O . ASN A 1 102 ? -13.804 -2.432 18.998 1.00 83.81 102 ASN A O 1
ATOM 838 N N . LYS A 1 103 ? -11.670 -2.234 18.345 1.00 87.00 103 LYS A N 1
ATOM 839 C CA . LYS A 1 103 ? -11.127 -2.309 19.714 1.00 87.00 103 LYS A CA 1
ATOM 840 C C . LYS A 1 103 ? -11.531 -1.095 20.549 1.00 87.00 103 LYS A C 1
ATOM 842 O O . LYS A 1 103 ? -11.854 -1.252 21.726 1.00 87.00 103 LYS A O 1
ATOM 847 N N . LEU A 1 104 ? -11.512 0.104 19.966 1.00 84.94 104 LEU A N 1
ATOM 848 C CA . LEU A 1 104 ? -11.962 1.330 20.630 1.00 84.94 104 LEU A CA 1
ATOM 849 C C . LEU A 1 104 ? -13.445 1.244 21.004 1.00 84.94 104 LEU A C 1
ATOM 851 O O . LEU A 1 104 ? -13.797 1.560 22.140 1.00 84.94 104 LEU A O 1
ATOM 855 N N . ASP A 1 105 ? -14.286 0.731 20.109 1.00 86.81 105 ASP A N 1
ATOM 856 C CA . ASP A 1 105 ? -15.709 0.512 20.369 1.00 86.81 105 ASP A CA 1
ATOM 857 C C . ASP A 1 105 ? -15.951 -0.509 21.486 1.00 86.81 105 ASP A C 1
ATOM 859 O O . ASP A 1 105 ? -16.815 -0.315 22.347 1.00 86.81 105 ASP A O 1
ATOM 863 N N . GLU A 1 106 ? -15.177 -1.594 21.524 1.00 87.75 106 GLU A N 1
ATOM 864 C CA . GLU A 1 106 ? -15.233 -2.559 22.623 1.00 87.75 106 GLU A CA 1
ATOM 865 C C . GLU A 1 1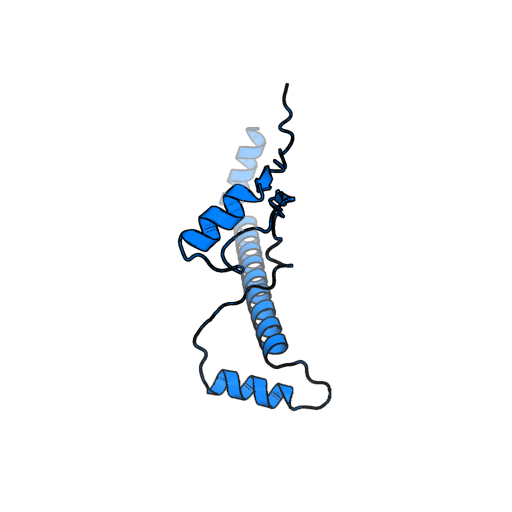06 ? -14.827 -1.936 23.961 1.00 87.75 106 GLU A C 1
ATOM 867 O O . GLU A 1 106 ? -15.473 -2.183 24.984 1.00 87.75 106 GLU A O 1
ATOM 872 N N . VAL A 1 107 ? -13.774 -1.115 23.973 1.00 89.69 107 VAL A N 1
ATOM 873 C CA . VAL A 1 107 ? -13.335 -0.391 25.172 1.00 89.69 107 VAL A CA 1
ATOM 874 C C . VAL A 1 107 ? -14.402 0.610 25.612 1.00 89.69 107 VAL A C 1
ATOM 876 O O . VAL A 1 107 ? -14.749 0.637 26.792 1.00 89.69 107 VAL A O 1
ATOM 879 N N . ALA A 1 108 ? -14.983 1.375 24.687 1.00 88.31 108 ALA A N 1
ATOM 880 C CA . ALA A 1 108 ? -16.055 2.322 24.977 1.00 88.31 108 ALA A CA 1
ATOM 881 C C . ALA A 1 108 ? -17.275 1.619 25.592 1.00 88.31 108 ALA A C 1
ATOM 883 O O . ALA A 1 108 ? -17.775 2.050 26.632 1.00 88.31 108 ALA A O 1
ATOM 884 N N . LYS A 1 109 ? -17.701 0.481 25.028 1.00 91.12 109 LYS A N 1
ATOM 885 C CA . LYS A 1 109 ? -18.784 -0.346 25.590 1.00 91.12 109 LYS A CA 1
ATOM 886 C C . LYS A 1 109 ? -18.449 -0.857 26.993 1.00 91.12 109 LYS A C 1
ATOM 888 O O . LYS A 1 109 ? -19.302 -0.812 27.876 1.00 91.12 109 LYS A O 1
ATOM 893 N N . LYS A 1 110 ? -17.213 -1.311 27.231 1.00 91.94 110 LYS A N 1
ATOM 894 C CA . LYS A 1 110 ? -16.763 -1.751 28.565 1.00 91.94 110 LYS A CA 1
ATOM 895 C C . LYS A 1 110 ? -16.783 -0.613 29.584 1.00 91.94 110 LYS A C 1
ATOM 897 O O . LYS A 1 110 ? -17.186 -0.837 30.720 1.00 91.94 110 LYS A O 1
ATOM 902 N N . LEU A 1 111 ? -16.371 0.589 29.185 1.00 91.75 111 LEU A N 1
ATOM 903 C CA . LEU A 1 111 ? -16.373 1.771 30.046 1.00 91.75 111 LEU A CA 1
ATOM 904 C C . LEU A 1 111 ? -17.798 2.231 30.373 1.00 91.75 111 LEU A C 1
ATOM 906 O O . LEU A 1 111 ? -18.097 2.478 31.537 1.00 91.75 111 LEU A O 1
ATOM 910 N N . LEU A 1 112 ? -18.693 2.271 29.382 1.00 90.88 112 LEU A N 1
ATOM 911 C CA . LEU A 1 112 ? -20.105 2.613 29.586 1.00 90.88 112 LEU A CA 1
ATOM 912 C C . LEU A 1 112 ? -20.827 1.618 30.501 1.00 90.88 112 LEU A C 1
ATOM 914 O O . LEU A 1 112 ? -21.715 2.009 31.246 1.00 90.88 112 LEU A O 1
ATOM 918 N N . ASN A 1 113 ? -20.424 0.348 30.485 1.00 92.00 113 ASN A N 1
ATOM 919 C CA . ASN A 1 113 ? -20.996 -0.680 31.352 1.00 92.00 113 ASN A CA 1
ATOM 920 C C . ASN A 1 113 ? -20.312 -0.776 32.725 1.00 92.00 113 ASN A C 1
ATOM 922 O O . ASN A 1 113 ? -20.692 -1.628 33.525 1.00 92.00 113 ASN A O 1
ATOM 926 N N . ASN A 1 114 ? -19.305 0.056 33.013 1.00 95.12 114 ASN A N 1
ATOM 927 C CA . ASN A 1 114 ? -18.593 0.044 34.287 1.00 95.12 114 ASN A CA 1
ATOM 928 C C . ASN A 1 114 ? -19.199 1.082 35.257 1.00 95.12 114 ASN A C 1
ATOM 930 O O . ASN A 1 114 ? -18.992 2.285 35.070 1.00 95.12 114 ASN A O 1
ATOM 934 N N . PRO A 1 115 ? -19.893 0.655 36.332 1.00 92.25 115 PRO A N 1
ATOM 935 C CA . PRO A 1 115 ? -20.579 1.571 37.246 1.00 92.25 115 PRO A CA 1
ATOM 936 C C . PRO A 1 115 ? -19.627 2.530 37.965 1.00 92.25 115 PRO A C 1
ATOM 938 O O . PRO A 1 115 ? -19.936 3.710 38.108 1.00 92.25 115 PRO A O 1
ATOM 941 N N . ASN A 1 116 ? -18.443 2.047 38.359 1.00 94.06 116 ASN A N 1
ATOM 942 C CA . ASN A 1 116 ? -17.439 2.860 39.049 1.00 94.06 116 ASN A CA 1
ATOM 943 C C . ASN A 1 116 ? -16.916 3.976 38.137 1.00 94.06 116 ASN A C 1
ATOM 945 O O . ASN A 1 116 ? -16.684 5.098 38.582 1.00 94.06 116 ASN A O 1
ATOM 949 N N . PHE A 1 117 ? -16.760 3.675 36.845 1.00 93.25 117 PHE A N 1
ATOM 950 C CA . PHE A 1 117 ? -16.347 4.659 35.850 1.00 93.25 117 PHE A CA 1
ATOM 951 C C . PHE A 1 117 ? -17.420 5.733 35.634 1.00 93.25 117 PHE A C 1
ATOM 953 O O . PHE A 1 117 ? -17.110 6.924 35.659 1.00 93.25 117 PHE A O 1
ATOM 960 N N . LEU A 1 118 ? -18.688 5.334 35.484 1.00 93.94 118 LEU A N 1
ATOM 961 C CA . LEU A 1 118 ? -19.803 6.277 35.347 1.00 93.94 118 LEU A CA 1
ATOM 962 C C . LEU A 1 118 ? -19.961 7.167 36.584 1.00 93.94 118 LEU A C 1
ATOM 964 O O . LEU A 1 118 ? -20.191 8.371 36.455 1.00 93.94 118 LEU A O 1
ATOM 968 N N . GLN A 1 119 ? -19.797 6.594 37.776 1.00 93.38 119 GLN A N 1
ATOM 969 C CA . GLN A 1 119 ? -19.845 7.346 39.021 1.00 93.38 119 GLN A CA 1
ATOM 970 C C . GLN A 1 119 ? -18.726 8.394 39.077 1.00 93.38 119 GLN A C 1
ATOM 972 O O . GLN A 1 119 ? -19.021 9.568 39.312 1.00 93.38 119 GLN A O 1
ATOM 977 N N . ALA A 1 120 ? -17.486 8.012 38.752 1.00 92.81 120 ALA A N 1
ATOM 978 C CA . ALA A 1 120 ? -16.351 8.933 38.700 1.00 92.81 120 ALA A CA 1
ATOM 979 C C . ALA A 1 120 ? -16.552 10.069 37.675 1.00 92.81 120 ALA A C 1
ATOM 981 O O . ALA A 1 120 ? -16.223 11.223 37.955 1.00 92.81 120 ALA A O 1
ATOM 982 N N . ILE A 1 121 ? -17.140 9.779 36.504 1.00 92.94 121 ILE A N 1
ATOM 983 C CA . ILE A 1 121 ? -17.525 10.820 35.535 1.00 92.94 121 ILE A CA 1
ATOM 984 C C . ILE A 1 121 ? -18.576 11.760 36.133 1.00 92.94 121 ILE A C 1
ATOM 986 O O . ILE A 1 121 ? -18.450 12.978 35.995 1.00 92.94 121 ILE A O 1
ATOM 990 N N . SER A 1 122 ? -19.599 11.221 36.802 1.00 93.44 122 SER A N 1
ATOM 991 C CA . SER A 1 122 ? -20.669 12.029 37.396 1.00 93.44 122 SER A CA 1
ATOM 992 C C . SER A 1 122 ? -20.149 12.973 38.483 1.00 93.44 122 SER A C 1
ATOM 994 O O . SER A 1 122 ? -20.580 14.120 38.560 1.00 93.44 122 SER A O 1
ATOM 996 N N . GLU A 1 123 ? -19.197 12.516 39.297 1.00 95.06 123 GLU A N 1
ATOM 997 C CA . GLU A 1 123 ? -18.562 13.319 40.341 1.00 95.06 123 GLU A CA 1
ATOM 998 C C . GLU A 1 123 ? -17.707 14.428 39.725 1.00 95.06 123 GLU A C 1
ATOM 1000 O O . GLU A 1 123 ? -17.805 15.582 40.138 1.00 95.06 123 GLU A O 1
ATOM 1005 N N . LYS A 1 124 ? -16.948 14.113 38.668 1.00 93.31 124 LYS A N 1
ATOM 1006 C CA . LYS A 1 124 ? -16.138 15.099 37.946 1.00 93.31 124 LYS A CA 1
ATOM 1007 C C . LYS A 1 124 ? -16.981 16.183 37.271 1.00 93.31 124 LYS A C 1
ATOM 1009 O O . LYS A 1 124 ? -16.582 17.340 37.286 1.00 93.31 124 LYS A O 1
ATOM 1014 N N . LEU A 1 125 ? -18.135 15.828 36.700 1.00 92.88 125 LEU A N 1
ATOM 1015 C CA . LEU A 1 125 ? -19.060 16.792 36.089 1.00 92.88 125 LEU A CA 1
ATOM 1016 C C . LEU A 1 125 ? -19.750 17.691 37.118 1.00 92.88 125 LEU A C 1
ATOM 1018 O O . LEU A 1 125 ? -20.063 18.827 36.798 1.00 92.88 125 LEU A O 1
ATOM 1022 N N . LYS A 1 126 ? -19.987 17.201 38.340 1.00 90.81 126 LYS A N 1
ATOM 1023 C CA . LYS A 1 126 ? -20.534 18.016 39.439 1.00 90.81 126 LYS A CA 1
ATOM 1024 C C . LYS A 1 126 ? -19.499 18.962 40.051 1.00 90.81 126 LYS A C 1
ATOM 1026 O O . LYS A 1 126 ? -19.882 19.923 40.708 1.00 90.81 126 LYS A O 1
ATOM 1031 N N . ALA A 1 127 ? -18.213 18.654 39.891 1.00 85.31 127 ALA A N 1
ATOM 1032 C CA . ALA A 1 127 ? -17.097 19.459 40.380 1.00 85.31 127 ALA A CA 1
ATOM 1033 C C . ALA A 1 127 ? -16.595 20.508 39.365 1.00 85.31 127 ALA A C 1
ATOM 1035 O O . ALA A 1 127 ? -15.673 21.256 39.691 1.00 85.31 127 ALA A O 1
ATOM 1036 N N . ALA A 1 128 ? -17.161 20.536 38.153 1.00 68.75 128 ALA A N 1
ATOM 1037 C CA . ALA A 1 128 ? -16.866 21.493 37.085 1.00 68.75 128 ALA A CA 1
ATOM 1038 C C . ALA A 1 128 ? -17.972 22.552 36.989 1.00 68.75 128 ALA A C 1
ATOM 1040 O O . ALA A 1 128 ? -17.625 23.712 36.677 1.00 68.75 128 ALA A O 1
#

pLDDT: mean 83.19, std 14.45, range [34.81, 97.62]

Radius of gyration: 29.89 Å; chains: 1; bounding box: 62×58×61 Å

Sequence (128 aa):
MDKNTKNSEERILEVTQEEYDEAMAKGWTDDDISKPGMHIFRRRTRKINPREAKIKMTMFIDGDILQHFRQRADAPNAAPYQTQINQELRAAMERDLAAEENKLDEVAKKLLNNPNFLQAISEKLKAA

Secondary structure (DSSP, 8-state):
---------EEEEEE-HHHHHHHHHTT--TTTSPPSEEEEEE-------TTT----------HHHHHHHHHHHTSTTPPPHHHHHHHHHHHHHHHHHHHHHHHHHHHHHHHHT-HHHHHHHHHHHHT-

Foldseek 3Di:
DDDDDDDFDWDKDADAPVNVVVVVVVVDDPVRDDDHGIDTDTDPPPPDDPVNDDDDDDDDDDPVLQVVLCVQQPDPPGDHSVVVVVVVVVVVVVVVVVVVVVVVVVVVVVLVPDPVNVVVVVVVVVVD